Protein AF-A0A9J5ZJC5-F1 (afdb_monomer_lite)

Foldseek 3Di:
DDPPQDLVQAAEPEDLADDLVVCQVSFDQLDPDDPSRFWGKHKYFFDDPDPPDTAQRHHPRKGWAWDDDWAFADDPPDDGQWTKTKTAIADPVCPVQGRFKIKIKIAGDVVLCVLDDPRCRRMIMIIMGGQDDDPPDSPPVPPPVPVPVVVVVSVSVVSVCVSNVCVVVD

Sequence (170 aa):
MNGRVDSERIATFRNHKQEPWDIYTHGVPCCNDDDCSQYRFFITKLKKKSKSRYSRDVGNKGSWKQQDKSKPVRKNGGPVIGYKKSMCYMNKGYKQENGHWLMKEYDLSTYILDKFDKDCRDYVLCAIKKRTRIKGTMKLMNVVPDQTSASVESTSYEEALELLNIKSVL

Structure (mmCIF, N/CA/C/O backbone):
data_AF-A0A9J5ZJC5-F1
#
_entry.id   AF-A0A9J5ZJC5-F1
#
loop_
_atom_site.group_PDB
_atom_site.id
_atom_site.type_symbol
_atom_site.label_atom_id
_atom_site.label_alt_id
_atom_site.label_comp_id
_atom_site.label_asym_id
_atom_site.label_entity_id
_atom_site.label_seq_id
_atom_site.pdbx_PDB_ins_code
_atom_site.Cartn_x
_atom_site.Cartn_y
_atom_site.Cartn_z
_atom_site.occupancy
_atom_site.B_iso_or_equiv
_atom_site.auth_seq_id
_atom_site.auth_comp_id
_atom_site.auth_asym_id
_atom_site.auth_atom_id
_atom_site.pdbx_PDB_model_num
ATOM 1 N N . MET A 1 1 ? -32.681 0.793 -11.649 1.00 30.75 1 MET A N 1
ATOM 2 C CA . MET A 1 1 ? -32.013 -0.520 -11.776 1.00 30.75 1 MET A CA 1
ATOM 3 C C . MET A 1 1 ? -30.756 -0.462 -10.927 1.00 30.75 1 MET A C 1
ATOM 5 O O . MET A 1 1 ? -29.801 0.195 -11.313 1.00 30.75 1 MET A O 1
ATOM 9 N N . ASN A 1 2 ? -30.816 -1.019 -9.717 1.00 27.03 2 ASN A N 1
ATOM 10 C CA . ASN A 1 2 ? -29.739 -0.917 -8.733 1.00 27.03 2 ASN A CA 1
ATOM 11 C C . ASN A 1 2 ? -28.642 -1.926 -9.076 1.00 27.03 2 ASN A C 1
ATOM 13 O O . ASN A 1 2 ? -28.812 -3.125 -8.861 1.00 27.03 2 ASN A O 1
ATOM 17 N N . GLY A 1 3 ? -27.535 -1.434 -9.630 1.00 28.78 3 GLY A N 1
ATOM 18 C CA . GLY A 1 3 ? -26.321 -2.216 -9.823 1.00 28.78 3 GLY A CA 1
ATOM 19 C C . GLY A 1 3 ? -25.685 -2.506 -8.471 1.00 28.78 3 GLY A C 1
ATOM 20 O O . GLY A 1 3 ? -25.023 -1.651 -7.891 1.00 28.78 3 GLY A O 1
ATOM 21 N N . ARG A 1 4 ? -25.916 -3.713 -7.957 1.00 31.23 4 ARG A N 1
ATOM 22 C CA . ARG A 1 4 ? -25.148 -4.293 -6.856 1.00 31.23 4 ARG A CA 1
ATOM 23 C C . ARG A 1 4 ? -23.717 -4.462 -7.378 1.00 31.23 4 ARG A C 1
ATOM 25 O O . ARG A 1 4 ? -23.504 -5.212 -8.324 1.00 31.23 4 ARG A O 1
ATOM 32 N N . VAL A 1 5 ? -22.762 -3.697 -6.855 1.00 37.41 5 VAL A N 1
ATOM 33 C CA . VAL A 1 5 ? -21.347 -3.889 -7.193 1.00 37.41 5 VAL A CA 1
ATOM 34 C C . VAL A 1 5 ? -20.819 -4.965 -6.254 1.00 37.41 5 VAL A C 1
ATOM 36 O O . VAL A 1 5 ? -20.741 -4.755 -5.047 1.00 37.41 5 VAL A O 1
ATOM 39 N N . ASP A 1 6 ? -20.536 -6.141 -6.811 1.00 33.44 6 ASP A N 1
ATOM 40 C CA . ASP A 1 6 ? -20.062 -7.298 -6.056 1.00 33.44 6 ASP A CA 1
ATOM 41 C C . ASP A 1 6 ? -18.733 -6.996 -5.354 1.00 33.44 6 ASP A C 1
ATOM 43 O O . ASP A 1 6 ? -17.739 -6.615 -5.981 1.00 33.44 6 ASP A O 1
ATOM 47 N N . SER A 1 7 ? -18.697 -7.255 -4.047 1.00 37.69 7 SER A N 1
ATOM 48 C CA . SER A 1 7 ? -17.506 -7.221 -3.188 1.00 37.69 7 SER A CA 1
ATOM 49 C C . SER A 1 7 ? -16.384 -8.172 -3.637 1.00 37.69 7 SER A C 1
ATOM 51 O O . SER A 1 7 ? -15.293 -8.152 -3.073 1.00 37.69 7 SER A O 1
ATOM 53 N N . GLU A 1 8 ? -16.623 -8.997 -4.660 1.00 33.47 8 GLU A N 1
ATOM 54 C CA . GLU A 1 8 ? -15.637 -9.881 -5.292 1.00 33.47 8 GLU A CA 1
ATOM 55 C C . GLU A 1 8 ? -14.651 -9.153 -6.216 1.00 33.47 8 GLU A C 1
ATOM 57 O O . GLU A 1 8 ? -13.665 -9.744 -6.654 1.00 33.47 8 GLU A O 1
ATOM 62 N N . ARG A 1 9 ? -14.875 -7.870 -6.527 1.00 41.78 9 ARG A N 1
ATOM 63 C CA . ARG A 1 9 ? -14.079 -7.185 -7.555 1.00 41.78 9 ARG A CA 1
ATOM 64 C C . ARG A 1 9 ? -12.685 -6.771 -7.115 1.00 41.78 9 ARG A C 1
ATOM 66 O O . ARG A 1 9 ? -11.871 -6.497 -7.986 1.00 41.78 9 ARG A O 1
ATOM 73 N N . ILE A 1 10 ? -12.370 -6.729 -5.821 1.00 49.56 10 ILE A N 1
ATOM 74 C CA . ILE A 1 10 ? -11.070 -6.216 -5.377 1.00 49.56 10 ILE A CA 1
ATOM 75 C C . ILE A 1 10 ? -10.034 -7.326 -5.340 1.00 49.56 10 ILE A C 1
ATOM 77 O O . ILE A 1 10 ? -10.088 -8.243 -4.518 1.00 49.56 10 ILE A O 1
ATOM 81 N N . ALA A 1 11 ? -9.043 -7.199 -6.223 1.00 56.59 11 ALA A N 1
ATOM 82 C CA . ALA A 1 11 ? -7.915 -8.106 -6.268 1.00 56.59 11 ALA A CA 1
ATOM 83 C C . ALA A 1 11 ? -7.247 -8.185 -4.895 1.00 56.59 11 ALA A C 1
ATOM 85 O O . ALA A 1 11 ? -6.719 -7.208 -4.354 1.00 56.59 11 ALA A O 1
ATOM 86 N N . THR A 1 12 ? -7.287 -9.383 -4.318 1.00 55.59 12 THR A N 1
ATOM 87 C CA . THR A 1 12 ? -6.597 -9.655 -3.066 1.00 55.59 12 THR A CA 1
ATOM 88 C C . THR A 1 12 ? -5.138 -9.952 -3.382 1.00 55.59 12 THR A C 1
ATOM 90 O O . THR A 1 12 ? -4.815 -10.993 -3.958 1.00 55.59 12 THR A O 1
ATOM 93 N N . PHE A 1 13 ? -4.234 -9.069 -2.967 1.00 58.22 13 PHE A N 1
ATOM 94 C CA . PHE A 1 13 ? -2.801 -9.332 -3.016 1.00 58.22 13 PHE A CA 1
ATOM 95 C C . PHE A 1 13 ? -2.450 -10.311 -1.890 1.00 58.22 13 PHE A C 1
ATOM 97 O O . PHE A 1 13 ? -2.173 -9.929 -0.755 1.00 58.22 13 PHE A O 1
ATOM 104 N N . ARG A 1 14 ? -2.534 -11.614 -2.183 1.00 54.12 14 ARG A N 1
ATOM 105 C CA . ARG A 1 14 ? -2.247 -12.678 -1.203 1.00 54.12 14 ARG A CA 1
ATOM 106 C C . ARG A 1 14 ? -0.752 -12.940 -1.021 1.00 54.12 14 ARG A C 1
ATOM 108 O O . ARG A 1 14 ? -0.372 -13.645 -0.090 1.00 54.12 14 ARG A O 1
ATOM 115 N N . ASN A 1 15 ? 0.102 -12.418 -1.903 1.00 55.81 15 ASN A N 1
ATOM 116 C CA . ASN A 1 15 ? 1.476 -12.884 -2.008 1.00 55.81 15 ASN A CA 1
ATOM 117 C C . ASN A 1 15 ? 2.489 -11.741 -2.130 1.00 55.81 15 ASN A C 1
ATOM 119 O O . ASN A 1 15 ? 2.793 -11.275 -3.223 1.00 55.81 15 ASN A O 1
ATOM 123 N N . HIS A 1 16 ? 3.135 -11.397 -1.012 1.00 69.62 16 HIS A N 1
ATOM 124 C CA . HIS A 1 16 ? 4.280 -10.476 -0.963 1.00 69.62 16 HIS A CA 1
ATOM 125 C C . HIS A 1 16 ? 5.511 -10.947 -1.771 1.00 69.62 16 HIS A C 1
ATOM 127 O O . HIS A 1 16 ? 6.580 -10.375 -1.638 1.00 69.62 16 HIS A O 1
ATOM 133 N N . LYS A 1 17 ? 5.423 -12.004 -2.583 1.00 78.00 17 LYS A N 1
ATOM 134 C CA . LYS A 1 17 ? 6.514 -12.481 -3.448 1.00 78.00 17 LYS A CA 1
ATOM 135 C C . LYS A 1 17 ? 6.451 -11.937 -4.876 1.00 78.00 17 LYS A C 1
ATOM 137 O O . LYS A 1 17 ? 7.342 -12.252 -5.653 1.00 78.00 17 LYS A O 1
ATOM 142 N N . GLN A 1 18 ? 5.418 -11.177 -5.230 1.00 84.50 18 GLN A N 1
ATOM 143 C CA . GLN A 1 18 ? 5.261 -10.612 -6.573 1.00 84.50 18 GLN A CA 1
ATOM 144 C C . GLN A 1 18 ? 5.743 -9.162 -6.620 1.00 84.50 18 GLN A C 1
ATOM 146 O O . GLN A 1 18 ? 5.662 -8.440 -5.619 1.00 84.50 18 GLN A O 1
ATOM 151 N N . GLU A 1 19 ? 6.254 -8.751 -7.776 1.00 88.06 19 GLU A N 1
ATOM 152 C CA . GLU A 1 19 ? 6.720 -7.388 -7.997 1.00 88.06 19 GLU A CA 1
ATOM 153 C C . GLU A 1 19 ? 5.544 -6.451 -8.327 1.00 88.06 19 GLU A C 1
ATOM 155 O O . GLU A 1 19 ? 4.482 -6.912 -8.758 1.00 88.06 19 GLU A O 1
ATOM 160 N N . PRO A 1 20 ? 5.690 -5.122 -8.155 1.00 88.00 20 PRO A N 1
ATOM 161 C CA . PRO A 1 20 ? 4.596 -4.183 -8.404 1.00 88.00 20 PRO A CA 1
ATOM 162 C C . PRO A 1 20 ? 4.032 -4.253 -9.829 1.00 88.00 20 PRO A C 1
ATOM 164 O O . PRO A 1 20 ? 2.826 -4.111 -10.007 1.00 88.00 20 PRO A O 1
ATOM 167 N N . TRP A 1 21 ? 4.880 -4.494 -10.834 1.00 88.94 21 TRP A N 1
ATOM 168 C CA . TRP A 1 21 ? 4.451 -4.625 -12.231 1.00 88.94 21 TRP A CA 1
ATOM 169 C C . TRP A 1 21 ? 3.693 -5.920 -12.509 1.00 88.94 21 TRP A C 1
ATOM 171 O O . TRP A 1 21 ? 2.790 -5.902 -13.340 1.00 88.94 21 TRP A O 1
ATOM 181 N N . ASP A 1 22 ? 4.015 -7.005 -11.799 1.00 88.38 22 ASP A N 1
ATOM 182 C CA . ASP A 1 22 ? 3.336 -8.293 -11.961 1.00 88.38 22 ASP A CA 1
ATOM 183 C C . ASP A 1 22 ? 1.888 -8.211 -11.475 1.00 88.38 22 ASP A C 1
ATOM 185 O O . ASP A 1 22 ? 1.007 -8.867 -12.018 1.00 88.38 22 ASP A O 1
ATOM 189 N N . ILE A 1 23 ? 1.635 -7.410 -10.436 1.00 85.00 23 ILE A N 1
ATOM 190 C CA . ILE A 1 23 ? 0.306 -7.316 -9.819 1.00 85.00 23 ILE A CA 1
ATOM 191 C C . ILE A 1 23 ? -0.540 -6.180 -10.368 1.00 85.00 23 ILE A C 1
ATOM 193 O O . ILE A 1 23 ? -1.761 -6.231 -10.262 1.00 85.00 23 ILE A O 1
ATOM 197 N N . TYR A 1 24 ? 0.088 -5.153 -10.940 1.00 87.31 24 TYR A N 1
ATOM 198 C CA . TYR A 1 24 ? -0.594 -3.929 -11.346 1.00 87.31 24 TYR A CA 1
ATOM 199 C C . TYR A 1 24 ? -1.770 -4.189 -12.298 1.00 87.31 24 TYR A C 1
ATOM 201 O O . TYR A 1 24 ? -2.838 -3.607 -12.123 1.00 87.31 24 TYR A O 1
ATOM 209 N N . THR A 1 25 ? -1.604 -5.108 -13.251 1.00 84.25 25 THR A N 1
ATOM 210 C CA . THR A 1 25 ? -2.636 -5.497 -14.231 1.00 84.25 25 THR A CA 1
ATOM 211 C C . THR A 1 25 ? -3.860 -6.159 -13.604 1.00 84.25 25 THR A C 1
ATOM 213 O O . THR A 1 25 ? -4.928 -6.147 -14.207 1.00 84.25 25 THR A O 1
ATOM 216 N N . HIS A 1 26 ? -3.724 -6.712 -12.399 1.00 83.25 26 HIS A N 1
ATOM 217 C CA . HIS A 1 26 ? -4.806 -7.391 -11.695 1.00 83.25 26 HIS A CA 1
ATOM 218 C C . HIS A 1 26 ? -5.637 -6.451 -10.819 1.00 83.25 26 HIS A C 1
ATOM 220 O O . HIS A 1 26 ? -6.698 -6.852 -10.358 1.00 83.25 26 HIS A O 1
ATOM 226 N N . GLY A 1 27 ? -5.171 -5.231 -10.546 1.00 78.12 27 GLY A N 1
ATOM 227 C CA . GLY A 1 27 ? -5.876 -4.329 -9.639 1.00 78.12 27 GLY A CA 1
ATOM 228 C C . GLY A 1 27 ? -7.049 -3.605 -10.285 1.00 78.12 27 GLY A C 1
ATOM 229 O O . GLY A 1 27 ? -7.120 -3.409 -11.501 1.00 78.12 27 GLY A O 1
ATOM 230 N N . VAL A 1 28 ? -7.961 -3.150 -9.434 1.00 80.31 28 VAL A N 1
ATOM 231 C CA . VAL A 1 28 ? -9.188 -2.472 -9.868 1.00 80.31 28 VAL A CA 1
ATOM 232 C C . VAL A 1 28 ? -8.901 -0.988 -10.090 1.00 80.31 28 VAL A C 1
ATOM 234 O O . VAL A 1 28 ? -8.255 -0.383 -9.232 1.00 80.31 28 VAL A O 1
ATOM 237 N N . PRO A 1 29 ? -9.330 -0.377 -11.205 1.00 76.00 29 PRO A N 1
ATOM 238 C CA . PRO A 1 29 ? -9.302 1.079 -11.341 1.00 76.00 29 PRO A CA 1
ATOM 239 C C . PRO A 1 29 ? -10.324 1.747 -10.400 1.00 76.00 29 PRO A C 1
ATOM 241 O O . PRO A 1 29 ? -11.373 1.174 -10.126 1.00 76.00 29 PRO A O 1
ATOM 244 N N . CYS A 1 30 ? -10.028 2.960 -9.919 1.00 64.38 30 CYS A N 1
ATOM 245 C CA . CYS A 1 30 ? -10.941 3.755 -9.072 1.00 64.38 30 CYS A CA 1
ATOM 246 C C . CYS A 1 30 ? -12.141 4.300 -9.846 1.00 64.38 30 CYS A C 1
ATOM 248 O O . CYS A 1 30 ? -13.251 4.328 -9.334 1.00 64.38 30 CYS A O 1
ATOM 250 N N . CYS A 1 31 ? -11.918 4.732 -11.083 1.00 59.28 31 CYS A N 1
ATOM 251 C CA . CYS A 1 31 ? -12.966 5.231 -11.955 1.00 59.28 31 CYS A CA 1
ATOM 252 C C . CYS A 1 31 ? -12.561 5.032 -13.420 1.00 59.28 31 CYS A C 1
ATOM 254 O O . CYS A 1 31 ? -11.452 4.577 -13.722 1.00 59.28 31 CYS A O 1
ATOM 256 N N . ASN A 1 32 ? -13.485 5.353 -14.322 1.00 56.19 32 ASN A N 1
ATOM 257 C CA . ASN A 1 32 ? -13.295 5.210 -15.764 1.00 56.19 32 ASN A CA 1
ATOM 258 C C . ASN A 1 32 ? -12.576 6.412 -16.407 1.00 56.19 32 ASN A C 1
ATOM 260 O O . ASN A 1 32 ? -12.352 6.381 -17.612 1.00 56.19 32 ASN A O 1
ATOM 264 N N . ASP A 1 33 ? -12.203 7.436 -15.629 1.00 52.38 33 ASP A N 1
ATOM 265 C CA . ASP A 1 33 ? -11.551 8.645 -16.142 1.00 52.38 33 ASP A CA 1
ATOM 266 C C . ASP A 1 33 ? -10.021 8.506 -16.190 1.00 52.38 33 ASP A C 1
ATOM 268 O O . ASP A 1 33 ? -9.387 7.907 -15.311 1.00 52.38 33 ASP A O 1
ATOM 272 N N . ASP A 1 34 ? -9.411 9.120 -17.205 1.00 54.44 34 ASP A N 1
ATOM 273 C CA . ASP A 1 34 ? -8.014 8.911 -17.605 1.00 54.44 34 ASP A CA 1
ATOM 274 C C . ASP A 1 34 ? -6.965 9.220 -16.517 1.00 54.44 34 ASP A C 1
ATOM 276 O O . ASP A 1 34 ? -5.907 8.586 -16.496 1.00 54.44 34 ASP A O 1
ATOM 280 N N . ASP A 1 35 ? -7.238 10.115 -15.563 1.00 51.12 35 ASP A N 1
ATOM 281 C CA . ASP A 1 35 ? -6.268 10.484 -14.515 1.00 51.12 35 ASP A CA 1
ATOM 282 C C . ASP A 1 35 ? -6.329 9.590 -13.261 1.00 51.12 35 ASP A C 1
ATOM 284 O O . ASP A 1 35 ? -5.293 9.278 -12.659 1.00 51.12 35 ASP A O 1
ATOM 288 N N . CYS A 1 36 ? -7.514 9.096 -12.888 1.00 52.66 36 CYS A N 1
ATOM 289 C CA . CYS A 1 36 ? -7.665 8.080 -11.835 1.00 52.66 36 CYS A CA 1
ATOM 290 C C . CYS A 1 36 ? -7.460 6.647 -12.370 1.00 52.66 36 CYS A C 1
ATOM 292 O O . CYS A 1 36 ? -7.256 5.720 -11.579 1.00 52.66 36 CYS A O 1
ATOM 294 N N . SER A 1 37 ? -7.385 6.475 -13.698 1.00 59.16 37 SER A N 1
ATOM 295 C CA . SER A 1 37 ? -7.066 5.214 -14.393 1.00 59.16 37 SER A CA 1
ATOM 296 C C . SER A 1 37 ? -5.681 4.626 -14.054 1.00 59.16 37 SER A C 1
ATOM 298 O O . SER A 1 37 ? -5.411 3.440 -14.300 1.00 59.16 37 SER A O 1
ATOM 300 N N . GLN A 1 38 ? -4.786 5.453 -13.500 1.00 78.75 38 GLN A N 1
ATOM 301 C CA . GLN A 1 38 ? -3.390 5.097 -13.228 1.00 78.75 38 GLN A CA 1
ATOM 302 C C . GLN A 1 38 ? -3.181 4.421 -11.872 1.00 78.75 38 GLN A C 1
ATOM 304 O O . GLN A 1 38 ? -2.134 3.810 -11.650 1.00 78.75 38 GLN A O 1
ATOM 309 N N . TYR A 1 39 ? -4.126 4.556 -10.939 1.00 82.88 39 TYR A N 1
ATOM 310 C CA . TYR A 1 39 ? -4.070 3.825 -9.679 1.00 82.88 39 TYR A CA 1
ATOM 311 C C . TYR A 1 39 ? -4.858 2.527 -9.792 1.00 82.88 39 TYR A C 1
ATOM 313 O O . TYR A 1 39 ? -5.996 2.497 -10.255 1.00 82.88 39 TYR A O 1
ATOM 321 N N . ARG A 1 40 ? -4.235 1.449 -9.325 1.00 84.94 40 ARG A N 1
ATOM 322 C CA . ARG A 1 40 ? -4.833 0.122 -9.225 1.00 84.94 40 ARG A CA 1
ATOM 323 C C . ARG A 1 40 ? -4.952 -0.242 -7.753 1.00 84.94 40 ARG A C 1
ATOM 325 O O . ARG A 1 40 ? -3.973 -0.122 -7.010 1.00 84.94 40 ARG A O 1
ATOM 332 N N . PHE A 1 41 ? -6.155 -0.618 -7.340 1.00 84.00 41 PHE A N 1
ATOM 333 C CA . PHE A 1 41 ? -6.516 -0.852 -5.947 1.00 84.00 41 PHE A CA 1
ATOM 334 C C . PHE A 1 41 ? -6.470 -2.338 -5.609 1.00 84.00 41 PHE A C 1
ATOM 336 O O . PHE A 1 41 ? -6.893 -3.186 -6.399 1.00 84.00 41 PHE A O 1
ATOM 343 N N . PHE A 1 42 ? -5.955 -2.626 -4.416 1.00 83.25 42 PHE A N 1
ATOM 344 C CA . PHE A 1 42 ? -5.739 -3.969 -3.894 1.00 83.25 42 PHE A CA 1
ATOM 345 C C . PHE A 1 42 ? -6.046 -4.011 -2.405 1.00 83.25 42 PHE A C 1
ATOM 347 O O . PHE A 1 42 ? -5.617 -3.132 -1.658 1.00 83.25 42 PHE A O 1
ATOM 354 N N . ILE A 1 43 ? -6.684 -5.084 -1.954 1.00 83.19 43 ILE A N 1
ATOM 355 C CA . ILE A 1 43 ? -6.720 -5.423 -0.531 1.00 83.19 43 ILE A CA 1
ATOM 356 C C . ILE A 1 43 ? -5.566 -6.381 -0.257 1.00 83.19 43 ILE A C 1
ATOM 358 O O . ILE A 1 43 ? -5.409 -7.395 -0.939 1.00 83.19 43 ILE A O 1
ATOM 362 N N . THR A 1 44 ? -4.752 -6.081 0.750 1.00 81.38 44 THR A N 1
ATOM 363 C CA . THR A 1 44 ? -3.665 -6.965 1.177 1.00 81.38 44 THR A CA 1
ATOM 364 C C . THR A 1 44 ? -3.743 -7.216 2.666 1.00 81.38 44 THR A C 1
ATOM 366 O O . THR A 1 44 ? -3.961 -6.301 3.457 1.00 81.38 44 THR A O 1
ATOM 369 N N . LYS A 1 45 ? -3.477 -8.462 3.056 1.00 84.38 45 LYS A N 1
ATOM 370 C CA . LYS A 1 45 ? -3.124 -8.771 4.439 1.00 84.38 45 LYS A CA 1
ATOM 371 C C . LYS A 1 45 ? -1.669 -8.370 4.662 1.00 84.38 45 LYS A C 1
ATOM 373 O O . LYS A 1 45 ? -0.824 -8.605 3.802 1.00 84.38 45 LYS A O 1
ATOM 378 N N . LEU A 1 46 ? -1.366 -7.744 5.785 1.00 85.44 46 LEU A N 1
ATOM 379 C CA . LEU A 1 46 ? -0.028 -7.350 6.178 1.00 85.44 46 LEU A CA 1
ATOM 380 C C . LEU A 1 46 ? 0.706 -8.541 6.796 1.00 85.44 46 LEU A C 1
ATOM 382 O O . LEU A 1 46 ? 0.226 -9.188 7.728 1.00 85.44 46 LEU A O 1
ATOM 386 N N . LYS A 1 47 ? 1.928 -8.798 6.331 1.00 85.50 47 LYS A N 1
ATOM 387 C CA . LYS A 1 47 ? 2.802 -9.806 6.936 1.00 85.50 47 LYS A CA 1
ATOM 388 C C . LYS A 1 47 ? 3.499 -9.243 8.168 1.00 85.50 47 LYS A C 1
ATOM 390 O O . LYS A 1 47 ? 4.341 -8.350 8.062 1.00 85.50 47 LYS A O 1
ATOM 395 N N . LYS A 1 48 ? 3.201 -9.794 9.345 1.00 86.38 48 LYS A N 1
ATOM 396 C CA . LYS A 1 48 ? 3.890 -9.435 10.593 1.00 86.38 48 LYS A CA 1
ATOM 397 C C . LYS A 1 48 ? 5.374 -9.802 10.516 1.00 86.38 48 LYS A C 1
ATOM 399 O O . LYS A 1 48 ? 5.739 -10.920 10.161 1.00 86.38 48 LYS A O 1
ATOM 404 N N . LYS A 1 49 ? 6.228 -8.835 10.850 1.00 86.38 49 LYS A N 1
ATOM 405 C CA . LYS A 1 49 ? 7.676 -9.005 11.057 1.00 86.38 49 LYS A CA 1
ATOM 406 C C . LYS A 1 49 ? 8.008 -9.107 12.546 1.00 86.38 49 LYS A C 1
ATOM 408 O O . LYS A 1 49 ? 8.947 -9.796 12.921 1.00 86.38 49 LYS A O 1
ATOM 413 N N . SER A 1 50 ? 7.248 -8.410 13.388 1.00 88.19 50 SER A N 1
ATOM 414 C CA . SER A 1 50 ? 7.277 -8.513 14.850 1.00 88.19 50 SER A CA 1
ATOM 415 C C . SER A 1 50 ? 5.912 -8.110 15.422 1.00 88.19 50 SER A C 1
ATOM 417 O O . SER A 1 50 ? 5.018 -7.739 14.663 1.00 88.19 50 SER A O 1
ATOM 419 N N . LYS A 1 51 ? 5.751 -8.133 16.755 1.00 80.69 51 LYS A N 1
ATOM 420 C CA . LYS A 1 51 ? 4.488 -7.787 17.443 1.00 80.69 51 LYS A CA 1
ATOM 421 C C . LYS A 1 51 ? 3.877 -6.448 16.995 1.00 80.69 51 LYS A C 1
ATOM 423 O O . LYS A 1 51 ? 2.662 -6.336 16.929 1.00 80.69 51 LYS A O 1
ATOM 428 N N . SER A 1 52 ? 4.712 -5.457 16.677 1.00 80.62 52 SER A N 1
ATOM 429 C CA . SER A 1 52 ? 4.302 -4.093 16.307 1.00 80.62 52 SER A CA 1
ATOM 430 C C . SER A 1 52 ? 4.731 -3.651 14.902 1.00 80.62 52 SER A C 1
ATOM 432 O O . SER A 1 52 ? 4.513 -2.498 14.538 1.00 80.62 52 SER A O 1
ATOM 434 N N . ARG A 1 53 ? 5.384 -4.517 14.111 1.00 84.44 53 ARG A N 1
ATOM 435 C CA . ARG A 1 53 ? 5.920 -4.135 12.793 1.00 84.44 53 ARG A CA 1
ATOM 436 C C . ARG A 1 53 ? 5.501 -5.107 11.709 1.00 84.44 53 ARG A C 1
ATOM 438 O O . ARG A 1 53 ? 5.587 -6.321 11.888 1.00 84.44 53 ARG A O 1
ATOM 445 N N . TYR A 1 54 ? 5.179 -4.556 10.546 1.00 88.31 54 TYR A N 1
ATOM 446 C CA . TYR A 1 54 ? 4.885 -5.305 9.331 1.00 88.31 54 TYR A CA 1
ATOM 447 C C . TYR A 1 54 ? 6.084 -5.290 8.378 1.00 88.31 54 TYR A C 1
ATOM 449 O O . TYR A 1 54 ? 6.818 -4.301 8.296 1.00 88.31 54 TYR A O 1
ATOM 457 N N . SER A 1 55 ? 6.316 -6.407 7.690 1.00 88.06 55 SER A N 1
ATOM 458 C CA . SER A 1 55 ? 7.302 -6.479 6.614 1.00 88.06 55 SER A CA 1
ATOM 459 C C . SER A 1 55 ? 6.809 -5.663 5.423 1.00 88.06 55 SER A C 1
ATOM 461 O O . SER A 1 55 ? 5.619 -5.637 5.111 1.00 88.06 55 SER A O 1
ATOM 463 N N . ARG A 1 56 ? 7.754 -4.988 4.772 1.00 89.62 56 ARG A N 1
ATOM 464 C CA . ARG A 1 56 ? 7.546 -4.234 3.533 1.00 89.62 56 ARG A CA 1
ATOM 465 C C . ARG A 1 56 ? 8.329 -4.837 2.373 1.00 89.62 56 ARG A C 1
ATOM 467 O O . ARG A 1 56 ? 8.461 -4.195 1.337 1.00 89.62 56 ARG A O 1
ATOM 474 N N . ASP A 1 57 ? 8.866 -6.035 2.575 1.00 90.06 57 ASP A N 1
ATOM 475 C CA . ASP A 1 57 ? 9.645 -6.753 1.578 1.00 90.06 57 ASP A CA 1
ATOM 476 C C . ASP A 1 57 ? 8.682 -7.333 0.544 1.00 90.06 57 ASP A C 1
ATOM 478 O O . ASP A 1 57 ? 7.638 -7.886 0.904 1.00 90.06 57 ASP A O 1
ATOM 482 N N . VAL A 1 58 ? 9.022 -7.170 -0.730 1.00 88.75 58 VAL A N 1
ATOM 483 C CA . VAL A 1 58 ? 8.215 -7.639 -1.855 1.00 88.75 58 VAL A CA 1
ATOM 484 C C . VAL A 1 58 ? 9.090 -8.218 -2.957 1.00 88.75 58 VAL A C 1
ATOM 486 O O . VAL A 1 58 ? 10.237 -7.799 -3.122 1.00 88.75 58 VAL A O 1
ATOM 489 N N . GLY A 1 59 ? 8.555 -9.162 -3.726 1.00 85.94 59 GLY A N 1
ATOM 490 C CA . GLY A 1 59 ? 9.244 -9.639 -4.920 1.00 85.94 59 GLY A CA 1
ATOM 491 C C . GLY A 1 59 ? 10.588 -10.315 -4.639 1.00 85.94 59 GLY A C 1
ATOM 492 O O . GLY A 1 59 ? 10.830 -10.888 -3.569 1.00 85.94 59 GLY A O 1
ATOM 493 N N . ASN A 1 60 ? 11.501 -10.211 -5.602 1.00 87.19 60 ASN A N 1
ATOM 494 C CA . ASN A 1 60 ? 12.869 -10.695 -5.478 1.00 87.19 60 ASN A CA 1
ATOM 495 C C . ASN A 1 60 ? 13.771 -9.587 -4.913 1.00 87.19 60 ASN A C 1
ATOM 497 O O . ASN A 1 60 ? 14.404 -8.832 -5.655 1.00 87.19 60 ASN A O 1
ATOM 501 N N . LYS A 1 61 ? 13.837 -9.504 -3.576 1.00 88.69 61 LYS A N 1
ATOM 502 C CA . LYS A 1 61 ? 14.641 -8.521 -2.811 1.00 88.69 61 LYS A CA 1
ATOM 503 C C . LYS A 1 61 ? 14.199 -7.057 -2.990 1.00 88.69 61 LYS A C 1
ATOM 505 O O . LYS A 1 61 ? 14.982 -6.139 -2.727 1.00 88.69 61 LYS A O 1
ATOM 510 N N . GLY A 1 62 ? 12.960 -6.832 -3.416 1.00 90.88 62 GLY A N 1
ATOM 511 C CA . GLY A 1 62 ? 12.328 -5.519 -3.435 1.00 90.88 62 GLY A CA 1
ATOM 512 C C . GLY A 1 62 ? 11.786 -5.128 -2.061 1.00 90.88 62 GLY A C 1
ATOM 513 O O . GLY A 1 62 ? 11.617 -5.956 -1.163 1.00 90.88 62 GLY A O 1
ATOM 514 N N . SER A 1 63 ? 11.515 -3.839 -1.872 1.00 92.06 63 SER A N 1
ATOM 515 C CA . SER A 1 63 ? 10.849 -3.344 -0.665 1.00 92.06 63 SER A CA 1
ATOM 516 C C . SER A 1 63 ? 10.089 -2.048 -0.922 1.00 92.06 63 SER A C 1
ATOM 518 O O . SER A 1 63 ? 10.520 -1.209 -1.714 1.00 92.06 63 SER A O 1
ATOM 520 N N . TRP A 1 64 ? 8.983 -1.850 -0.209 1.00 92.69 64 TRP A N 1
ATOM 521 C CA . TRP A 1 64 ? 8.293 -0.565 -0.140 1.00 92.69 64 TRP A CA 1
ATOM 522 C C . TRP A 1 64 ? 8.916 0.310 0.950 1.00 92.69 64 TRP A C 1
ATOM 524 O O . TRP A 1 64 ? 8.943 -0.057 2.126 1.00 92.69 64 TRP A O 1
ATOM 534 N N . LYS A 1 65 ? 9.392 1.501 0.578 1.00 91.75 65 LYS A N 1
ATOM 535 C CA . LYS A 1 65 ? 9.931 2.502 1.507 1.00 91.75 65 LYS A CA 1
ATOM 536 C C . LYS A 1 65 ? 8.959 3.650 1.706 1.00 91.75 65 LYS A C 1
ATOM 538 O O . LYS A 1 65 ? 8.606 4.334 0.748 1.00 91.75 65 LYS A O 1
ATOM 543 N N . GLN A 1 66 ? 8.580 3.889 2.955 1.00 92.50 66 GLN A N 1
ATOM 544 C CA . GLN A 1 66 ? 7.734 5.015 3.339 1.00 92.50 66 GLN A CA 1
ATOM 545 C C . GLN A 1 66 ? 8.385 6.355 2.957 1.00 92.50 66 GLN A C 1
ATOM 547 O O . GLN A 1 66 ? 9.598 6.513 3.091 1.00 92.50 66 GLN A O 1
ATOM 552 N N . GLN A 1 67 ? 7.578 7.281 2.442 1.00 92.00 67 GLN A N 1
ATOM 553 C CA . GLN A 1 67 ? 8.006 8.590 1.937 1.00 92.00 67 GLN A CA 1
ATOM 554 C C . GLN A 1 67 ? 7.550 9.742 2.838 1.00 92.00 67 GLN A C 1
ATOM 556 O O . GLN A 1 67 ? 8.222 10.764 2.912 1.00 92.00 67 GLN A O 1
ATOM 561 N N . ASP A 1 68 ? 6.420 9.588 3.527 1.00 89.88 68 ASP A N 1
ATOM 562 C CA . ASP A 1 68 ? 5.819 10.614 4.377 1.00 89.88 68 ASP A CA 1
ATOM 563 C C . ASP A 1 68 ? 5.386 10.048 5.737 1.00 89.88 68 ASP A C 1
ATOM 565 O O . ASP A 1 68 ? 5.383 8.840 5.972 1.00 89.88 68 ASP A O 1
ATOM 569 N N . LYS A 1 69 ? 5.054 10.935 6.681 1.00 90.62 69 LYS A N 1
ATOM 570 C CA . LYS A 1 69 ? 4.390 10.536 7.929 1.00 90.62 69 LYS A CA 1
ATOM 571 C C . LYS A 1 69 ? 2.942 10.145 7.632 1.00 90.62 69 LYS A C 1
ATOM 573 O O . LYS A 1 69 ? 2.335 10.695 6.717 1.00 90.62 69 LYS A O 1
ATOM 578 N N . SER A 1 70 ? 2.390 9.248 8.448 1.00 90.12 70 SER A N 1
ATOM 579 C CA . SER A 1 70 ? 0.980 8.861 8.354 1.00 90.12 70 SER A CA 1
ATOM 580 C C . SER A 1 70 ? 0.070 10.078 8.548 1.00 90.12 70 SER A C 1
ATOM 582 O O . SER A 1 70 ? 0.286 10.864 9.475 1.00 90.12 70 SER A O 1
ATOM 584 N N . LYS A 1 71 ? -0.933 10.238 7.682 1.00 89.25 71 LYS A N 1
ATOM 585 C CA . LYS A 1 71 ? -1.892 11.354 7.704 1.00 89.25 71 LYS A CA 1
ATOM 586 C C . LYS A 1 71 ? -3.303 10.826 7.969 1.00 89.25 71 LYS A C 1
ATOM 588 O O . LYS A 1 71 ? -3.670 9.824 7.361 1.00 89.25 71 LYS A O 1
ATOM 593 N N . PRO A 1 72 ? -4.101 11.475 8.832 1.00 88.81 72 PRO A N 1
ATOM 594 C CA . PRO A 1 72 ? -5.466 11.039 9.098 1.00 88.81 72 PRO A CA 1
ATOM 595 C C . PRO A 1 72 ? -6.351 11.209 7.859 1.00 88.81 72 PRO A C 1
ATOM 597 O O . PRO A 1 72 ? -6.203 12.172 7.104 1.00 88.81 72 PRO A O 1
ATOM 600 N N . VAL A 1 73 ? -7.294 10.288 7.688 1.00 84.12 73 VAL A N 1
ATOM 601 C CA . VAL A 1 73 ? -8.350 10.343 6.677 1.00 84.12 73 VAL A CA 1
ATOM 602 C C . VAL A 1 73 ? -9.690 10.501 7.387 1.00 84.12 73 VAL A C 1
ATOM 604 O O . VAL A 1 73 ? -9.974 9.798 8.360 1.00 84.12 73 VAL A O 1
ATOM 607 N N . ARG A 1 74 ? -10.498 11.458 6.927 1.00 83.69 74 ARG A N 1
ATOM 608 C CA . ARG A 1 74 ? -11.803 11.807 7.499 1.00 83.69 74 ARG A CA 1
ATOM 609 C C . ARG A 1 74 ? -12.837 11.863 6.389 1.00 83.69 74 ARG A C 1
ATOM 611 O O . ARG A 1 74 ? -12.569 12.461 5.351 1.00 83.69 74 ARG A O 1
ATOM 618 N N . LYS A 1 75 ? -14.025 11.333 6.662 1.00 76.81 75 LYS A N 1
ATOM 619 C CA . LYS A 1 75 ? -15.186 11.479 5.785 1.00 76.81 75 LYS A CA 1
ATOM 620 C C . LYS A 1 75 ? -15.888 12.796 6.086 1.00 76.81 75 LYS A C 1
ATOM 622 O O . LYS A 1 75 ? -16.321 12.992 7.219 1.00 76.81 75 LYS A O 1
ATOM 627 N N . ASN A 1 76 ? -15.988 13.697 5.108 1.00 78.38 76 ASN A N 1
ATOM 628 C CA . ASN A 1 76 ? -16.724 14.971 5.206 1.00 78.38 76 ASN A CA 1
ATOM 629 C C . ASN A 1 76 ? -16.413 15.798 6.475 1.00 78.38 76 ASN A C 1
ATOM 631 O O . ASN A 1 76 ? -17.311 16.353 7.099 1.00 78.38 76 ASN A O 1
ATOM 635 N N . GLY A 1 77 ? -15.148 15.830 6.911 1.00 76.44 77 GLY A N 1
ATOM 636 C CA . GLY A 1 77 ? -14.740 16.533 8.139 1.00 76.44 77 GLY A CA 1
ATOM 637 C C . GLY A 1 77 ? -15.132 15.843 9.455 1.00 76.44 77 GLY A C 1
ATOM 638 O O . GLY A 1 77 ? -14.802 16.342 10.528 1.00 76.44 77 GLY A O 1
ATOM 639 N N . GLY A 1 78 ? -15.776 14.677 9.386 1.00 78.69 78 GLY A N 1
ATOM 640 C CA . GLY A 1 78 ? -16.155 13.852 10.527 1.00 78.69 78 GLY A CA 1
ATOM 641 C C . GLY A 1 78 ? -14.975 13.142 11.209 1.00 78.69 78 GLY A C 1
ATOM 642 O O . GLY A 1 78 ? -13.807 13.515 11.031 1.00 78.69 78 GLY A O 1
ATOM 643 N N . PRO A 1 79 ? -15.253 12.111 12.028 1.00 83.00 79 PRO A N 1
ATOM 644 C CA . PRO A 1 79 ? -14.229 11.343 12.732 1.00 83.00 79 PRO A CA 1
ATOM 645 C C . PRO A 1 79 ? -13.167 10.740 11.803 1.00 83.00 79 PRO A C 1
ATOM 647 O O . PRO A 1 79 ? -13.386 10.541 10.607 1.00 83.00 79 PRO A O 1
ATOM 650 N N . VAL A 1 80 ? -11.994 10.437 12.367 1.00 85.69 80 VAL A N 1
ATOM 651 C CA . VAL A 1 80 ? -10.919 9.762 11.628 1.00 85.69 80 VAL A CA 1
ATOM 652 C C . VAL A 1 80 ? -11.329 8.317 11.352 1.00 85.69 80 VAL A C 1
ATOM 654 O O . VAL A 1 80 ? -11.458 7.507 12.273 1.00 85.69 80 VAL A O 1
ATOM 657 N N . ILE A 1 81 ? -11.500 7.992 10.074 1.00 84.31 81 ILE A N 1
ATOM 658 C CA . ILE A 1 81 ? -11.876 6.647 9.616 1.00 84.31 81 ILE A CA 1
ATOM 659 C C . ILE A 1 81 ? -10.653 5.760 9.352 1.00 84.31 81 ILE A C 1
ATOM 661 O O . ILE A 1 81 ? -10.767 4.539 9.294 1.00 84.31 81 ILE A O 1
ATOM 665 N N . GLY A 1 82 ? -9.469 6.362 9.234 1.00 89.19 82 GLY A N 1
ATOM 666 C CA . GLY A 1 82 ? -8.227 5.657 8.947 1.00 89.19 82 GLY A CA 1
ATOM 667 C C . GLY A 1 82 ? -7.040 6.593 8.794 1.00 89.19 82 GLY A C 1
ATOM 668 O O . GLY A 1 82 ? -7.162 7.803 9.014 1.00 89.19 82 G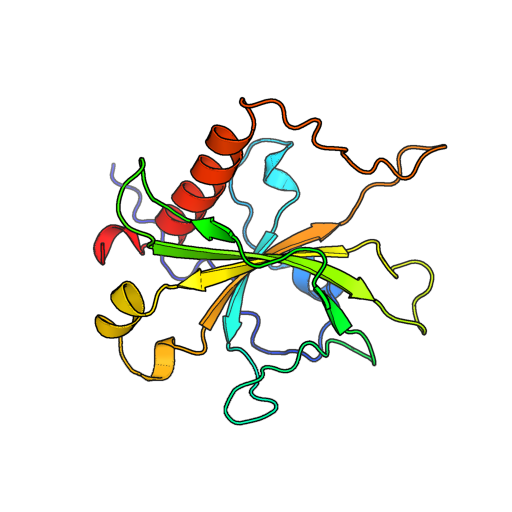LY A O 1
ATOM 669 N N . TYR A 1 83 ? -5.898 6.049 8.391 1.00 89.94 83 TYR A N 1
ATOM 670 C CA . TYR A 1 83 ? -4.732 6.837 8.023 1.00 89.94 83 TYR A CA 1
ATOM 671 C C . TYR A 1 83 ? -4.191 6.415 6.663 1.00 89.94 83 TYR A C 1
ATOM 673 O O . TYR A 1 83 ? -4.390 5.299 6.191 1.00 89.94 83 TYR A O 1
ATOM 681 N N . LYS A 1 84 ? -3.498 7.348 6.012 1.00 90.75 84 LYS A N 1
ATOM 682 C CA . LYS A 1 84 ? -2.826 7.132 4.734 1.00 90.75 84 LYS A CA 1
ATOM 683 C C . LYS A 1 84 ? -1.341 7.425 4.847 1.00 90.75 84 LYS A C 1
ATOM 685 O O . LYS A 1 84 ? -0.940 8.390 5.502 1.00 90.75 84 LYS A O 1
ATOM 690 N N . LYS A 1 85 ? -0.532 6.624 4.162 1.00 91.12 85 LYS A N 1
ATOM 691 C CA . LYS A 1 85 ? 0.907 6.853 3.992 1.00 91.12 85 LYS A CA 1
ATOM 692 C C . LYS A 1 85 ? 1.336 6.525 2.565 1.00 91.12 85 LYS A C 1
ATOM 694 O O . LYS A 1 85 ? 0.807 5.610 1.933 1.00 91.12 85 LYS A O 1
ATOM 699 N N . SER A 1 86 ? 2.313 7.264 2.071 1.00 91.19 86 SER A N 1
ATOM 700 C CA . SER A 1 86 ? 2.902 7.102 0.749 1.00 91.19 86 SER A CA 1
ATOM 701 C C . SER A 1 86 ? 4.165 6.256 0.844 1.00 91.19 86 SER A C 1
ATOM 703 O O . SER A 1 86 ? 5.010 6.453 1.721 1.00 91.19 86 SER A O 1
ATOM 705 N N . MET A 1 87 ? 4.331 5.325 -0.087 1.00 93.50 87 MET A N 1
ATOM 706 C CA . MET A 1 87 ? 5.495 4.456 -0.189 1.00 93.50 87 MET A CA 1
ATOM 707 C C . MET A 1 87 ? 6.023 4.416 -1.624 1.00 93.50 87 MET A C 1
ATOM 709 O O . MET A 1 87 ? 5.289 4.617 -2.590 1.00 93.50 87 MET A O 1
ATOM 713 N N . CYS A 1 88 ? 7.315 4.142 -1.757 1.00 93.94 88 CYS A N 1
ATOM 714 C CA . CYS A 1 88 ? 8.012 4.014 -3.029 1.00 93.94 88 CYS A CA 1
ATOM 715 C C . CYS A 1 88 ? 8.735 2.668 -3.085 1.00 93.94 88 CYS A C 1
ATOM 717 O O . CYS A 1 88 ? 9.389 2.276 -2.114 1.00 93.94 88 CYS A O 1
ATOM 719 N N . TYR A 1 89 ? 8.607 1.957 -4.198 1.00 92.94 89 TYR A N 1
ATOM 720 C CA . TYR A 1 89 ? 9.281 0.680 -4.395 1.00 92.94 89 TYR A CA 1
ATOM 721 C C . TYR A 1 89 ? 10.772 0.881 -4.654 1.00 92.94 89 TYR A C 1
ATOM 723 O O . TYR A 1 89 ? 11.167 1.687 -5.500 1.00 92.94 89 TYR A O 1
ATOM 731 N N . MET A 1 90 ? 11.595 0.094 -3.969 1.00 91.25 90 MET A N 1
ATOM 732 C CA . MET A 1 90 ? 13.043 0.102 -4.108 1.00 91.25 90 MET A CA 1
ATOM 733 C C . MET A 1 90 ? 13.566 -1.316 -4.312 1.00 91.25 90 MET A C 1
ATOM 735 O O . MET A 1 90 ? 13.306 -2.199 -3.492 1.00 91.25 90 MET A O 1
ATOM 739 N N . ASN A 1 91 ? 14.372 -1.511 -5.354 1.00 91.62 91 ASN A N 1
ATOM 740 C CA . ASN A 1 91 ? 15.083 -2.758 -5.608 1.00 91.62 91 ASN A CA 1
ATOM 741 C C . ASN A 1 91 ? 16.424 -2.482 -6.299 1.00 91.62 91 ASN A C 1
ATOM 743 O O . ASN A 1 91 ? 16.479 -1.898 -7.379 1.00 91.62 91 ASN A O 1
ATOM 747 N N . LYS A 1 92 ? 17.523 -2.921 -5.674 1.00 84.12 92 LYS A N 1
ATOM 748 C CA . LYS A 1 92 ? 18.881 -2.727 -6.209 1.00 84.12 92 LYS A CA 1
ATOM 749 C C . LYS A 1 92 ? 19.165 -3.591 -7.447 1.00 84.12 92 LYS A C 1
ATOM 751 O O . LYS A 1 92 ? 20.017 -3.211 -8.245 1.00 84.12 92 LYS A O 1
ATOM 756 N N . GLY A 1 93 ? 18.477 -4.728 -7.592 1.00 85.62 93 GLY A N 1
ATOM 757 C CA . GLY A 1 93 ? 18.613 -5.649 -8.724 1.00 85.62 93 GLY A CA 1
ATOM 758 C C . GLY A 1 93 ? 17.886 -5.184 -9.988 1.00 85.62 93 GLY A C 1
ATOM 759 O O . GLY A 1 93 ? 18.350 -5.465 -11.086 1.00 85.62 93 GLY A O 1
ATOM 760 N N . TYR A 1 94 ? 16.811 -4.401 -9.848 1.00 83.31 94 TYR A N 1
ATOM 761 C CA . TYR A 1 94 ? 16.026 -3.863 -10.968 1.00 83.31 94 TYR A CA 1
ATOM 762 C C . TYR A 1 94 ? 16.162 -2.341 -11.062 1.00 83.31 94 TYR A C 1
ATOM 764 O O . TYR A 1 94 ? 15.227 -1.592 -10.773 1.00 83.31 94 TYR A O 1
ATOM 772 N N . LYS A 1 95 ? 17.341 -1.859 -11.475 1.00 80.00 95 LYS A N 1
ATOM 773 C CA . LYS A 1 95 ? 17.653 -0.416 -11.539 1.00 80.00 95 LYS A CA 1
ATOM 774 C C . LYS A 1 95 ? 16.652 0.387 -12.383 1.00 80.00 95 LYS A C 1
ATOM 776 O O . LYS A 1 95 ? 16.372 1.532 -12.048 1.00 80.00 95 LYS A O 1
ATOM 781 N N . GLN A 1 96 ? 16.108 -0.207 -13.444 1.00 82.12 96 GLN A N 1
ATOM 782 C CA . GLN A 1 96 ? 15.146 0.427 -14.347 1.00 82.12 96 GLN A CA 1
ATOM 783 C C . GLN A 1 96 ? 13.738 0.603 -13.755 1.00 82.12 96 GLN A C 1
ATOM 785 O O . GLN A 1 96 ? 13.007 1.468 -14.223 1.00 82.12 96 GLN A O 1
ATOM 790 N N . GLU A 1 97 ? 13.368 -0.176 -12.733 1.00 83.19 97 GLU A N 1
ATOM 791 C CA . GLU A 1 97 ? 12.072 -0.076 -12.036 1.00 83.19 97 GLU A CA 1
ATOM 792 C C . GLU A 1 97 ? 12.204 0.542 -10.630 1.00 83.19 97 GLU A C 1
ATOM 794 O O . GLU A 1 97 ? 11.214 0.916 -9.993 1.00 83.19 97 GLU A O 1
ATOM 799 N N . ASN A 1 98 ? 13.436 0.685 -10.133 1.00 84.44 98 ASN A N 1
ATOM 800 C CA . ASN A 1 98 ? 13.731 1.264 -8.832 1.00 84.44 98 ASN A CA 1
ATOM 801 C C . ASN A 1 98 ? 13.231 2.716 -8.738 1.00 84.44 98 ASN A C 1
ATOM 803 O O . ASN A 1 98 ? 13.651 3.589 -9.496 1.00 84.44 98 ASN A O 1
ATOM 807 N N . GLY A 1 99 ? 12.348 2.983 -7.777 1.00 84.75 99 GLY A N 1
ATOM 808 C CA . GLY A 1 99 ? 11.761 4.303 -7.558 1.00 84.75 99 GLY A CA 1
ATOM 809 C C . GLY A 1 99 ? 10.612 4.670 -8.505 1.00 84.75 99 GLY A C 1
ATOM 810 O O . GLY A 1 99 ? 10.059 5.767 -8.399 1.00 84.75 99 GLY A O 1
ATOM 811 N N . HIS A 1 100 ? 10.242 3.790 -9.438 1.00 89.44 100 HIS A N 1
ATOM 812 C CA . HIS A 1 100 ? 9.188 4.070 -10.415 1.00 89.44 100 HIS A CA 1
ATOM 813 C C . HIS A 1 100 ? 7.794 3.704 -9.923 1.00 89.44 100 HIS A C 1
ATOM 815 O O . HIS A 1 100 ? 6.819 4.226 -10.449 1.00 89.44 100 HIS A O 1
ATOM 821 N N . TRP A 1 101 ? 7.676 2.843 -8.920 1.00 92.00 101 TRP A N 1
ATOM 822 C CA . TRP A 1 101 ? 6.380 2.421 -8.407 1.00 92.00 101 TRP A CA 1
ATOM 823 C C . TRP A 1 101 ? 6.053 3.145 -7.114 1.00 92.00 101 TRP A C 1
ATOM 825 O O . TRP A 1 101 ? 6.875 3.216 -6.198 1.00 92.00 101 TRP A O 1
ATOM 835 N N . LEU A 1 102 ? 4.841 3.687 -7.054 1.00 91.50 102 LEU A N 1
ATOM 836 C CA . LEU A 1 102 ? 4.305 4.382 -5.895 1.00 91.50 102 LEU A CA 1
ATOM 837 C C . LEU A 1 102 ? 3.115 3.614 -5.348 1.00 91.50 102 LEU A C 1
ATOM 839 O O . LEU A 1 102 ? 2.293 3.115 -6.111 1.00 91.50 102 LEU A O 1
ATOM 843 N N . MET A 1 103 ? 3.011 3.581 -4.028 1.00 91.44 103 MET A N 1
ATOM 844 C CA . MET A 1 103 ? 1.887 3.008 -3.308 1.00 91.44 103 MET A CA 1
ATOM 845 C C . MET A 1 103 ? 1.351 4.037 -2.321 1.00 91.44 103 MET A C 1
ATOM 847 O O . MET A 1 103 ? 2.126 4.707 -1.639 1.00 91.44 103 MET A O 1
ATOM 851 N N . LYS A 1 104 ? 0.030 4.142 -2.223 1.00 90.31 104 LYS A N 1
ATOM 852 C CA . LYS A 1 104 ? -0.641 4.693 -1.048 1.00 90.31 104 LYS A CA 1
ATOM 853 C C . LYS A 1 104 ? -1.211 3.523 -0.264 1.00 90.31 104 LYS A C 1
ATOM 855 O O . LYS A 1 104 ? -1.987 2.750 -0.818 1.00 90.31 104 LYS A O 1
ATOM 860 N N . GLU A 1 105 ? -0.775 3.370 0.977 1.00 91.12 105 GLU A N 1
ATOM 861 C CA . GLU A 1 105 ? -1.341 2.402 1.912 1.00 91.12 105 GLU A CA 1
ATOM 862 C C . GLU A 1 105 ? -2.318 3.130 2.824 1.00 91.12 105 GLU A C 1
ATOM 864 O O . GLU A 1 105 ? -1.986 4.185 3.377 1.00 91.12 105 GLU A O 1
ATOM 869 N N . TYR A 1 106 ? -3.485 2.526 2.992 1.00 88.62 106 TYR A N 1
ATOM 870 C CA . TYR A 1 106 ? -4.548 3.017 3.838 1.00 88.62 106 TYR A CA 1
ATOM 871 C C . TYR A 1 106 ? -4.915 1.965 4.880 1.00 88.62 106 TYR A C 1
ATOM 873 O O . TYR A 1 106 ? -5.288 0.838 4.541 1.00 88.62 106 TYR A O 1
ATOM 881 N N . ASP A 1 107 ? -4.791 2.342 6.147 1.00 88.31 107 ASP A N 1
ATOM 882 C CA . ASP A 1 107 ? -5.205 1.536 7.288 1.00 88.31 107 ASP A CA 1
ATOM 883 C C . ASP A 1 107 ? -6.496 2.096 7.896 1.00 88.31 107 ASP A C 1
ATOM 885 O O . ASP A 1 107 ? -6.762 3.298 7.872 1.00 88.31 107 ASP A O 1
ATOM 889 N N . LEU A 1 108 ? -7.332 1.202 8.421 1.00 85.69 108 LEU A N 1
ATOM 890 C CA . LEU A 1 108 ? -8.543 1.590 9.136 1.00 85.69 108 LEU A CA 1
ATOM 891 C C . LEU A 1 108 ? -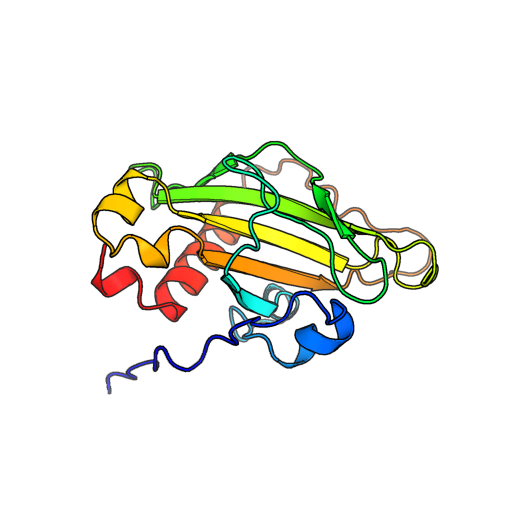8.195 2.008 10.565 1.00 85.69 108 LEU A C 1
ATOM 893 O O . LEU A 1 108 ? -7.276 1.466 11.185 1.00 85.69 108 LEU A O 1
ATOM 897 N N . SER A 1 109 ? -8.940 2.972 11.107 1.00 85.12 109 SER A N 1
ATOM 898 C CA . SER A 1 109 ? -8.759 3.373 12.500 1.00 85.12 109 SER A CA 1
ATOM 899 C C . SER A 1 109 ? -9.215 2.258 13.442 1.00 85.12 109 SER A C 1
ATOM 901 O O . SER A 1 109 ? -10.079 1.446 13.104 1.00 85.12 109 SER A O 1
ATOM 903 N N 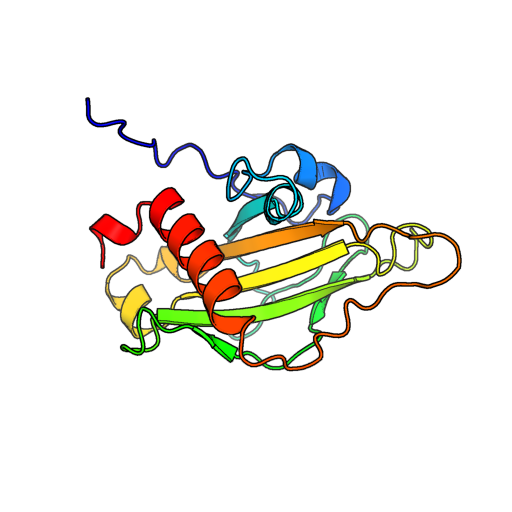. THR A 1 110 ? -8.653 2.219 14.653 1.00 83.62 110 THR A N 1
ATOM 904 C CA . THR A 1 110 ? -9.035 1.223 15.668 1.00 83.62 110 THR A CA 1
ATOM 905 C C . THR A 1 110 ? -10.529 1.273 15.972 1.00 83.62 110 THR A C 1
ATOM 907 O O . THR A 1 110 ? -11.153 0.229 16.072 1.00 83.62 110 THR A O 1
ATOM 910 N N . TYR A 1 111 ? -11.113 2.475 15.995 1.00 81.62 111 TYR A N 1
ATOM 911 C CA . TYR A 1 111 ? -12.550 2.684 16.180 1.00 81.62 111 TYR A CA 1
ATOM 912 C C . TYR A 1 111 ? -13.406 1.955 15.132 1.00 81.62 111 TYR A C 1
ATOM 914 O O . TYR A 1 111 ? -14.453 1.402 15.461 1.00 81.62 111 TYR A O 1
ATOM 922 N N . ILE A 1 112 ? -12.966 1.939 13.871 1.00 78.88 112 ILE A N 1
ATOM 923 C CA . ILE A 1 112 ? -13.649 1.195 12.811 1.00 78.88 112 ILE A CA 1
ATOM 924 C C . ILE A 1 112 ? -13.370 -0.301 12.952 1.00 78.88 112 ILE A C 1
ATOM 926 O O . ILE A 1 112 ? -14.304 -1.094 12.918 1.00 78.88 112 ILE A O 1
ATOM 930 N N . LEU A 1 113 ? -12.111 -0.686 13.174 1.00 81.00 113 LEU A N 1
ATOM 931 C CA . LEU A 1 113 ? -11.692 -2.085 13.320 1.00 81.00 113 LEU A CA 1
ATOM 932 C C . LEU A 1 113 ? -12.323 -2.808 14.516 1.00 81.00 113 LEU A C 1
ATOM 934 O O . LEU A 1 113 ? -12.467 -4.025 14.467 1.00 81.00 113 LEU A O 1
ATOM 938 N N . ASP A 1 114 ? -12.700 -2.096 15.577 1.00 82.25 114 ASP A N 1
ATOM 939 C CA . ASP A 1 114 ? -13.384 -2.676 16.737 1.00 82.25 114 ASP A CA 1
ATOM 940 C C . ASP A 1 114 ? -14.807 -3.159 16.406 1.00 82.25 114 ASP A C 1
ATOM 942 O O . ASP A 1 114 ? -15.360 -3.963 17.152 1.00 82.25 114 ASP A O 1
ATOM 946 N N . LYS A 1 115 ? -15.373 -2.736 15.266 1.00 81.06 115 LYS A N 1
ATOM 947 C CA . LYS A 1 115 ? -16.649 -3.242 14.732 1.00 81.06 115 LYS A CA 1
ATOM 948 C C . LYS A 1 115 ? -16.500 -4.521 13.895 1.00 81.06 115 LYS A C 1
ATOM 950 O O . LYS A 1 115 ? -17.509 -5.092 13.495 1.00 81.06 115 LYS A O 1
ATOM 955 N N . PHE A 1 116 ? -15.270 -4.951 13.604 1.00 77.25 116 PHE A N 1
ATOM 956 C CA . PHE A 1 116 ? -14.970 -6.130 12.789 1.00 77.25 116 PHE A CA 1
ATOM 957 C C . PHE A 1 116 ? -14.293 -7.230 13.613 1.00 77.25 116 PHE A C 1
ATOM 959 O O . PHE A 1 116 ? -13.721 -6.987 14.680 1.00 77.25 116 PHE A O 1
ATOM 966 N N . ASP A 1 117 ? -14.284 -8.444 13.061 1.00 78.00 117 ASP A N 1
ATOM 967 C CA . ASP A 1 117 ? -13.529 -9.559 13.622 1.00 78.00 117 ASP A CA 1
ATOM 968 C C . ASP A 1 117 ? -12.031 -9.244 13.726 1.00 78.00 117 ASP A C 1
ATOM 970 O O . ASP A 1 117 ? -11.443 -8.505 12.926 1.00 78.00 117 ASP A O 1
ATOM 974 N N . LYS A 1 118 ? -11.375 -9.855 14.720 1.00 75.56 118 LYS A N 1
ATOM 975 C CA . LYS A 1 118 ? -9.942 -9.649 15.002 1.00 75.56 118 LYS A CA 1
ATOM 976 C C . LYS A 1 118 ? -9.050 -9.944 13.792 1.00 75.56 118 LYS A C 1
ATOM 978 O O . LYS A 1 118 ? -7.992 -9.328 13.660 1.00 75.56 118 LYS A O 1
ATOM 983 N N . ASP A 1 119 ? -9.495 -10.823 12.903 1.00 75.31 119 ASP A N 1
ATOM 984 C CA . ASP A 1 119 ? -8.749 -11.252 11.722 1.00 75.31 119 ASP A CA 1
ATOM 985 C C . ASP A 1 119 ? -8.699 -10.189 10.613 1.00 75.31 119 ASP A C 1
ATOM 987 O O . ASP A 1 119 ? -7.799 -10.227 9.768 1.00 75.31 119 ASP A O 1
ATOM 991 N N . CYS A 1 120 ? -9.590 -9.191 10.655 1.00 74.38 120 CYS A N 1
ATOM 992 C CA . CYS A 1 120 ? -9.633 -8.074 9.708 1.00 74.38 120 CYS A CA 1
ATOM 993 C C . CYS A 1 120 ? -8.582 -6.991 10.007 1.00 74.38 120 CYS A C 1
ATOM 995 O O . CYS A 1 120 ? -8.261 -6.181 9.141 1.00 74.38 120 CYS A O 1
ATOM 997 N N . ARG A 1 121 ? -7.999 -6.984 11.214 1.00 80.31 121 ARG A N 1
ATOM 998 C CA . ARG A 1 121 ? -7.075 -5.929 11.685 1.00 80.31 121 ARG A CA 1
ATOM 999 C C . ARG A 1 121 ? -5.741 -5.886 10.949 1.00 80.31 121 ARG A C 1
ATOM 1001 O O . ARG A 1 121 ? -5.059 -4.868 10.975 1.00 80.31 121 ARG A O 1
ATOM 1008 N N . ASP A 1 122 ? -5.369 -6.992 10.316 1.00 84.06 122 ASP A N 1
ATOM 1009 C CA . ASP A 1 122 ? -4.136 -7.087 9.543 1.00 84.06 122 ASP A CA 1
ATOM 1010 C C . ASP A 1 122 ? -4.355 -6.715 8.065 1.00 84.06 122 ASP A C 1
ATOM 1012 O O . ASP A 1 122 ? -3.423 -6.850 7.282 1.00 84.06 122 ASP A O 1
ATOM 1016 N N . TYR A 1 123 ? -5.545 -6.275 7.646 1.00 84.50 123 TYR A N 1
ATOM 1017 C CA . TYR A 1 123 ? -5.809 -5.894 6.256 1.00 84.50 123 TYR A CA 1
ATOM 1018 C C . TYR A 1 123 ? -5.661 -4.390 6.025 1.00 84.50 123 TYR A C 1
ATOM 1020 O O . TYR A 1 123 ? -6.023 -3.572 6.869 1.00 84.50 123 TYR A O 1
ATOM 1028 N N . VAL A 1 124 ? -5.147 -4.032 4.849 1.00 86.75 124 VAL A N 1
ATOM 1029 C CA . VAL A 1 124 ? -5.052 -2.649 4.366 1.00 86.75 124 VAL A CA 1
ATOM 1030 C C . VAL A 1 124 ? -5.486 -2.557 2.910 1.00 86.75 124 VAL A C 1
ATOM 1032 O O . VAL A 1 124 ? -5.399 -3.533 2.153 1.00 86.75 124 VAL A O 1
ATOM 1035 N N . LEU A 1 125 ? -5.911 -1.360 2.516 1.00 86.81 125 LEU A N 1
ATOM 1036 C CA . LEU A 1 125 ? -6.132 -1.004 1.123 1.00 86.81 125 LEU A CA 1
ATOM 1037 C C . LEU A 1 125 ? -4.857 -0.370 0.565 1.00 86.81 125 LEU A C 1
ATOM 1039 O O . LEU A 1 125 ? -4.296 0.554 1.154 1.00 86.81 125 LEU A O 1
ATOM 1043 N N . CYS A 1 126 ? -4.418 -0.836 -0.595 1.00 88.25 126 CYS A N 1
ATOM 1044 C CA . CYS A 1 126 ? -3.279 -0.286 -1.310 1.00 88.25 126 CYS A CA 1
ATOM 1045 C C . CYS A 1 126 ? -3.715 0.237 -2.675 1.00 88.25 126 CYS A C 1
ATOM 1047 O O . CYS A 1 126 ? -4.332 -0.491 -3.446 1.00 88.25 126 CYS A O 1
ATOM 1049 N N . ALA A 1 127 ? -3.319 1.464 -3.001 1.00 88.19 127 ALA A N 1
ATOM 1050 C CA . ALA A 1 127 ? -3.434 2.028 -4.340 1.00 88.19 127 ALA A CA 1
ATOM 1051 C C . ALA A 1 127 ? -2.035 2.149 -4.952 1.00 88.19 127 ALA A C 1
ATOM 1053 O O . ALA A 1 127 ? -1.199 2.907 -4.453 1.00 88.19 127 ALA A O 1
ATOM 1054 N N . ILE A 1 128 ? -1.766 1.405 -6.023 1.00 89.12 128 ILE A N 1
ATOM 1055 C CA . ILE A 1 128 ? -0.453 1.340 -6.678 1.00 89.12 128 ILE A CA 1
ATOM 1056 C C . ILE A 1 128 ? -0.513 2.055 -8.025 1.00 89.12 128 ILE A C 1
ATOM 1058 O O . ILE A 1 128 ? -1.468 1.866 -8.770 1.00 89.12 128 ILE A O 1
ATOM 1062 N N . LYS A 1 129 ? 0.523 2.829 -8.359 1.00 89.69 129 LYS A N 1
ATOM 1063 C CA . LYS A 1 129 ? 0.721 3.390 -9.702 1.00 89.69 129 LYS A CA 1
ATOM 1064 C C . LYS A 1 129 ? 2.169 3.309 -10.167 1.00 89.69 129 LYS A C 1
ATOM 1066 O O . LYS A 1 129 ? 3.094 3.361 -9.349 1.00 89.69 129 LYS A O 1
ATOM 1071 N N . LYS A 1 130 ? 2.365 3.281 -11.487 1.00 90.25 130 LYS A N 1
ATOM 1072 C CA . LYS A 1 130 ? 3.677 3.471 -12.122 1.00 90.25 130 LYS A CA 1
ATOM 1073 C C . LYS A 1 130 ? 3.897 4.955 -12.434 1.00 90.25 130 LYS A C 1
ATOM 1075 O O . LYS A 1 130 ? 3.025 5.613 -12.992 1.00 90.25 130 LYS A O 1
ATOM 1080 N N . ARG A 1 131 ? 5.066 5.502 -12.096 1.00 84.38 131 ARG A N 1
ATOM 1081 C CA . ARG A 1 131 ? 5.502 6.834 -12.539 1.00 84.38 131 ARG A CA 1
ATOM 1082 C C . ARG A 1 131 ? 5.764 6.793 -14.042 1.00 84.38 131 ARG A C 1
ATOM 1084 O O . ARG A 1 131 ? 6.548 5.970 -14.512 1.00 84.38 131 ARG A O 1
ATOM 1091 N N . THR A 1 132 ? 5.169 7.719 -14.781 1.00 69.69 132 THR A N 1
ATOM 1092 C CA . THR A 1 132 ? 5.504 7.952 -16.187 1.00 69.69 132 THR A CA 1
ATOM 1093 C C . THR A 1 132 ? 6.701 8.902 -16.280 1.00 69.69 132 THR A C 1
ATOM 1095 O O . THR A 1 132 ? 6.779 9.916 -15.584 1.00 69.69 132 THR A O 1
ATOM 1098 N N . ARG A 1 133 ? 7.690 8.553 -17.112 1.00 57.34 133 ARG A N 1
ATOM 1099 C CA . ARG A 1 133 ? 8.804 9.451 -17.444 1.00 57.34 133 ARG A CA 1
ATOM 1100 C C . ARG A 1 133 ? 8.342 10.372 -18.572 1.00 57.34 133 ARG A C 1
ATOM 1102 O O . ARG A 1 133 ? 8.201 9.911 -19.699 1.00 57.34 133 ARG A O 1
ATOM 1109 N N . ILE A 1 134 ? 8.137 11.656 -18.295 1.00 52.06 134 ILE A N 1
ATOM 1110 C CA . ILE A 1 134 ? 8.056 12.665 -19.360 1.00 52.06 134 ILE A CA 1
ATOM 1111 C C . ILE A 1 134 ? 9.502 13.065 -19.684 1.00 52.06 134 ILE A C 1
ATOM 1113 O O . ILE A 1 134 ? 10.288 13.324 -18.771 1.00 52.06 134 ILE A O 1
ATOM 1117 N N . LYS A 1 135 ? 9.889 13.013 -20.968 1.00 38.59 135 LYS A N 1
ATOM 1118 C CA . LYS A 1 135 ? 11.265 13.269 -21.435 1.00 38.59 135 LYS A CA 1
ATOM 1119 C C . LYS A 1 135 ? 11.836 14.538 -20.775 1.00 38.59 135 LYS A C 1
ATOM 1121 O O . LYS A 1 135 ? 11.261 15.608 -20.909 1.00 38.59 135 LYS A O 1
ATOM 1126 N N . GLY A 1 136 ? 12.967 14.396 -20.077 1.00 42.50 136 GLY A N 1
ATOM 1127 C CA . GLY A 1 136 ? 13.774 15.509 -19.555 1.00 42.50 136 GLY A CA 1
ATOM 1128 C C . GLY A 1 136 ? 13.587 15.871 -18.079 1.00 42.50 136 GLY A C 1
ATOM 1129 O O . GLY A 1 136 ? 14.436 16.555 -17.515 1.00 42.50 136 GLY A O 1
ATOM 1130 N N . THR A 1 137 ? 12.545 15.397 -17.395 1.00 38.41 137 THR A N 1
ATOM 1131 C CA . THR A 1 137 ? 12.399 15.651 -15.954 1.00 38.41 137 THR A CA 1
ATOM 1132 C C . THR A 1 137 ? 11.637 14.499 -15.322 1.00 38.41 137 THR A C 1
ATOM 1134 O O . THR A 1 137 ? 10.540 14.154 -15.758 1.00 38.41 137 THR A O 1
ATOM 1137 N N . MET A 1 138 ? 12.184 13.899 -14.261 1.00 40.25 138 MET A N 1
ATOM 1138 C CA . MET A 1 138 ? 11.337 13.149 -13.336 1.00 40.25 138 MET A CA 1
ATOM 1139 C C . MET A 1 138 ? 10.348 14.170 -12.784 1.00 40.25 138 MET A C 1
ATOM 1141 O O . MET A 1 138 ? 10.700 14.920 -11.876 1.00 40.25 138 MET A O 1
ATOM 1145 N N . LYS A 1 139 ? 9.139 14.262 -13.354 1.00 39.50 139 LYS A N 1
ATOM 1146 C CA . LYS A 1 139 ? 8.085 15.074 -12.757 1.00 39.50 139 LYS A CA 1
ATOM 1147 C C . LYS A 1 139 ? 7.778 14.394 -11.425 1.00 39.50 139 LYS A C 1
ATOM 1149 O O . LYS A 1 139 ? 7.015 13.433 -11.331 1.00 39.50 139 LYS A O 1
ATOM 1154 N N . LEU A 1 140 ? 8.424 14.873 -10.364 1.00 45.94 140 LEU A N 1
ATOM 1155 C CA . LEU A 1 140 ? 7.721 15.017 -9.113 1.00 45.94 140 LEU A CA 1
ATOM 1156 C C . LEU A 1 140 ? 6.539 15.883 -9.534 1.00 45.94 140 LEU A C 1
ATOM 1158 O O . LEU A 1 140 ? 6.713 17.032 -9.937 1.00 45.94 140 LEU A O 1
ATOM 1162 N N . MET A 1 141 ? 5.350 15.289 -9.591 1.00 37.59 141 MET A N 1
ATOM 1163 C CA . MET A 1 141 ? 4.138 16.067 -9.408 1.00 37.59 141 MET A CA 1
ATOM 1164 C C . MET A 1 141 ? 4.313 16.672 -8.014 1.00 37.59 141 MET A C 1
ATOM 1166 O O . MET A 1 141 ? 3.925 16.090 -7.007 1.00 37.59 141 MET A O 1
ATOM 1170 N N . ASN A 1 142 ? 5.085 17.762 -7.971 1.00 32.56 142 ASN A N 1
ATOM 1171 C CA . ASN A 1 142 ? 5.121 18.711 -6.897 1.00 32.56 142 ASN A CA 1
ATOM 1172 C C . ASN A 1 142 ? 3.683 19.166 -6.857 1.00 32.56 142 ASN A C 1
ATOM 1174 O O . ASN A 1 142 ? 3.245 19.982 -7.665 1.00 32.56 142 ASN A O 1
ATOM 1178 N N . VAL A 1 143 ? 2.943 18.540 -5.952 1.00 35.66 143 VAL A N 1
ATOM 1179 C CA . VAL A 1 143 ? 1.857 19.203 -5.276 1.00 35.66 143 VAL A CA 1
ATOM 1180 C C . VAL A 1 143 ? 2.522 20.448 -4.697 1.00 35.66 143 VAL A C 1
ATOM 1182 O O . VAL A 1 143 ? 3.085 20.429 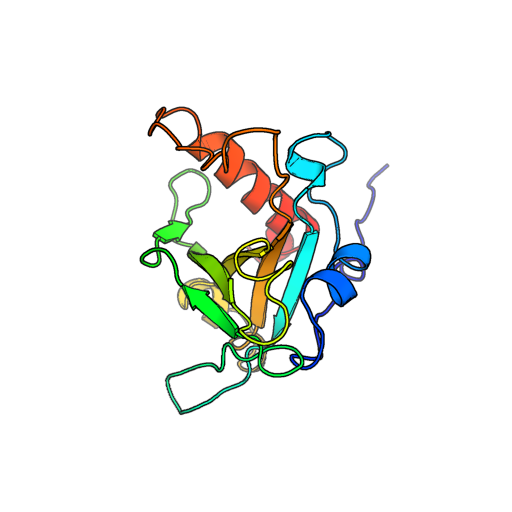-3.606 1.00 35.66 143 VAL A O 1
ATOM 1185 N N . VAL A 1 144 ? 2.509 21.534 -5.477 1.00 26.77 144 VAL A N 1
ATOM 1186 C CA . VAL A 1 144 ? 2.181 22.828 -4.892 1.00 26.77 144 VAL A CA 1
ATOM 1187 C C . VAL A 1 144 ? 1.009 22.505 -3.973 1.00 26.77 144 VAL A C 1
ATOM 1189 O O . VAL A 1 144 ? 0.091 21.826 -4.449 1.00 26.77 144 VAL A O 1
ATOM 1192 N N . PRO A 1 145 ? 1.046 22.835 -2.673 1.00 32.62 145 PRO A N 1
ATOM 1193 C CA . PRO A 1 145 ? -0.131 22.715 -1.835 1.00 32.62 145 PRO A CA 1
ATOM 1194 C C . PRO A 1 145 ? -1.148 23.735 -2.348 1.00 32.62 145 PRO A C 1
ATOM 1196 O O . PRO A 1 145 ? -1.363 24.781 -1.754 1.00 32.62 145 PRO A O 1
ATOM 1199 N N . ASP A 1 146 ? -1.730 23.441 -3.505 1.00 28.66 146 ASP A N 1
ATOM 1200 C CA . ASP A 1 146 ? -2.948 24.043 -3.949 1.00 28.66 146 ASP A CA 1
ATOM 1201 C C . ASP A 1 146 ? -4.013 23.405 -3.073 1.00 28.66 146 ASP A C 1
ATOM 1203 O O . ASP A 1 146 ? -4.186 22.174 -3.031 1.00 28.66 146 ASP A O 1
ATOM 1207 N N . GLN A 1 147 ? -4.659 24.261 -2.294 1.00 35.91 147 GLN A N 1
ATOM 1208 C CA . GLN A 1 147 ? -5.663 23.904 -1.300 1.00 35.91 147 GLN A CA 1
ATOM 1209 C C . GLN A 1 147 ? -6.896 23.219 -1.934 1.00 35.91 147 GLN A C 1
ATOM 1211 O O . GLN A 1 147 ? -7.804 22.794 -1.228 1.00 35.91 147 GLN A O 1
ATOM 1216 N N . THR A 1 148 ? -6.877 23.020 -3.253 1.00 33.19 148 THR A N 1
ATOM 1217 C CA . THR A 1 148 ? -7.888 22.389 -4.104 1.00 33.19 148 THR A CA 1
ATOM 1218 C C . THR A 1 148 ? -7.706 20.869 -4.293 1.00 33.19 148 THR A C 1
ATOM 1220 O O . THR A 1 148 ? -8.617 20.200 -4.767 1.00 33.19 148 THR A O 1
ATOM 1223 N N . SER A 1 149 ? -6.565 20.273 -3.909 1.00 42.34 149 SER A N 1
ATOM 1224 C CA . SER A 1 149 ? -6.256 18.840 -4.160 1.00 42.34 149 SER A CA 1
ATOM 1225 C C . SER A 1 149 ? -6.761 17.852 -3.094 1.00 42.34 149 SER A C 1
ATOM 1227 O O . SER A 1 149 ? -6.840 16.645 -3.338 1.00 42.34 149 SER A O 1
ATOM 1229 N N . ALA A 1 150 ? -7.122 18.348 -1.909 1.00 42.72 150 ALA A N 1
ATOM 1230 C CA . ALA A 1 150 ? -7.611 17.514 -0.813 1.00 42.72 150 ALA A CA 1
ATOM 1231 C C . ALA A 1 150 ? -9.006 16.932 -1.092 1.00 42.72 150 ALA A C 1
ATOM 1233 O O . ALA A 1 150 ? -9.299 15.830 -0.630 1.00 42.72 150 ALA A O 1
ATOM 1234 N N . SER A 1 151 ? -9.844 17.642 -1.855 1.00 36.50 151 SER A N 1
ATOM 1235 C CA . SER A 1 151 ? -11.187 17.189 -2.227 1.00 36.50 151 SER A CA 1
ATOM 1236 C C . SER A 1 151 ? -11.110 15.988 -3.167 1.00 36.50 151 SER A C 1
ATOM 1238 O O . SER A 1 151 ? -11.598 14.927 -2.809 1.00 36.50 151 SER A O 1
ATOM 1240 N N . VAL A 1 152 ? -10.393 16.104 -4.288 1.00 41.94 152 VAL A N 1
ATOM 1241 C CA . VAL A 1 152 ? -10.260 15.044 -5.309 1.00 41.94 152 VAL A CA 1
ATOM 1242 C C . VAL A 1 152 ? -9.634 13.765 -4.737 1.00 41.94 152 VAL A C 1
ATOM 1244 O O . VAL A 1 152 ? -10.075 12.655 -5.027 1.00 41.94 152 VAL A O 1
ATOM 1247 N N . GLU A 1 153 ? -8.624 13.900 -3.874 1.00 47.47 153 GLU A N 1
ATOM 1248 C CA . GLU A 1 153 ? -7.959 12.753 -3.247 1.00 47.47 153 GLU A CA 1
ATOM 1249 C C . GLU A 1 153 ? -8.813 12.093 -2.148 1.00 47.47 153 GLU A C 1
ATOM 1251 O O . GLU A 1 153 ? -8.670 10.895 -1.898 1.0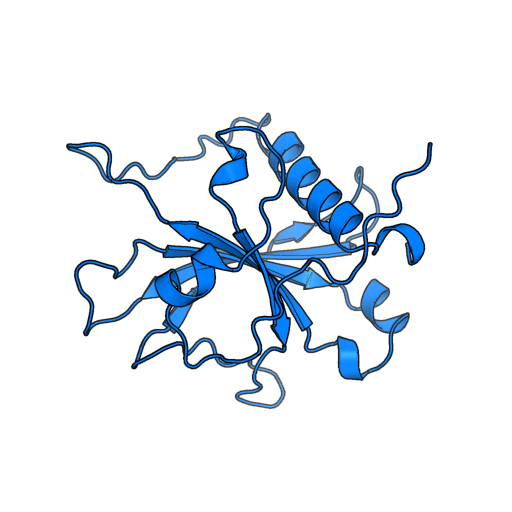0 47.47 153 GLU A O 1
ATOM 1256 N N . SER A 1 154 ? -9.697 12.862 -1.504 1.00 50.16 154 SER A N 1
ATOM 1257 C CA . SER A 1 154 ? -10.702 12.327 -0.579 1.00 50.16 154 SER A CA 1
ATOM 1258 C C . SER A 1 154 ? -11.828 11.639 -1.346 1.00 50.16 154 SER A C 1
ATOM 1260 O O . SER A 1 154 ? -12.213 10.547 -0.956 1.00 50.16 154 SER A O 1
ATOM 1262 N N . THR A 1 155 ? -12.277 12.197 -2.474 1.00 48.78 155 THR A N 1
ATOM 1263 C CA . THR A 1 155 ? -13.289 11.588 -3.349 1.00 48.78 155 THR A CA 1
ATOM 1264 C C . THR A 1 155 ? -12.827 10.240 -3.891 1.00 48.78 155 THR A C 1
ATOM 1266 O O . THR A 1 155 ? -13.555 9.273 -3.753 1.00 48.78 155 THR A O 1
ATOM 1269 N N . SER A 1 156 ? -11.591 10.121 -4.390 1.00 54.16 156 SER A N 1
ATOM 1270 C CA . SER A 1 156 ? -11.046 8.829 -4.849 1.00 54.16 156 SER A CA 1
ATOM 1271 C C . SER A 1 156 ? -10.952 7.788 -3.723 1.00 54.16 156 SER A C 1
ATOM 1273 O O . SER A 1 156 ? -11.115 6.591 -3.957 1.00 54.16 156 SER A O 1
ATOM 1275 N N . TYR A 1 157 ? -10.699 8.226 -2.486 1.00 56.66 157 TYR A N 1
ATOM 1276 C CA . TYR A 1 157 ? -10.697 7.325 -1.337 1.00 56.66 157 TYR A CA 1
ATOM 1277 C C . TYR A 1 157 ? -12.111 6.917 -0.924 1.00 56.66 157 TYR A C 1
ATOM 1279 O O . TYR A 1 157 ? -12.340 5.745 -0.644 1.00 56.66 157 TYR A O 1
ATOM 1287 N N . GLU A 1 158 ? -13.055 7.857 -0.912 1.00 58.06 158 GLU A N 1
ATOM 1288 C CA . GLU A 1 158 ? -14.465 7.571 -0.659 1.00 58.06 158 GLU A CA 1
ATOM 1289 C C . GLU A 1 158 ? -15.012 6.638 -1.739 1.00 58.06 158 GLU A C 1
ATOM 1291 O O . GLU A 1 158 ? -15.520 5.594 -1.368 1.00 58.06 158 GLU A O 1
ATOM 1296 N N . GLU A 1 159 ? -14.797 6.913 -3.031 1.00 56.66 159 GLU A N 1
ATOM 1297 C CA . GLU A 1 159 ? -15.120 6.036 -4.172 1.00 56.66 159 GLU A CA 1
ATOM 1298 C C . GLU A 1 159 ? -14.533 4.638 -3.999 1.00 56.66 159 GLU A C 1
ATOM 1300 O O . GLU A 1 159 ? -15.248 3.649 -4.138 1.00 56.66 159 GLU A O 1
ATOM 1305 N N . ALA A 1 160 ? -13.261 4.531 -3.603 1.00 55.91 160 ALA A N 1
ATOM 1306 C CA . ALA A 1 160 ? -12.663 3.242 -3.283 1.00 55.91 160 ALA A CA 1
ATOM 1307 C C . ALA A 1 160 ? -13.365 2.555 -2.096 1.00 55.91 160 ALA A C 1
ATOM 1309 O O . ALA A 1 160 ? -13.599 1.351 -2.162 1.00 55.91 160 ALA A O 1
ATOM 1310 N N . LEU A 1 161 ? -13.748 3.286 -1.040 1.00 56.94 161 LEU A N 1
ATOM 1311 C CA . LEU A 1 161 ? -14.559 2.768 0.074 1.00 56.94 161 LEU A CA 1
ATOM 1312 C C . LEU A 1 161 ? -15.987 2.375 -0.354 1.00 56.94 161 LEU A C 1
ATOM 1314 O O . LEU A 1 161 ? -16.547 1.429 0.210 1.00 56.94 161 LEU A O 1
ATOM 1318 N N . GLU A 1 162 ? -16.574 3.060 -1.341 1.00 56.06 162 GLU A N 1
ATOM 1319 C CA . GLU A 1 162 ? -17.862 2.691 -1.945 1.00 56.06 162 GLU A CA 1
ATOM 1320 C C . GLU A 1 162 ? -17.731 1.391 -2.735 1.00 56.06 162 GLU A C 1
ATOM 1322 O O . GLU A 1 162 ? -18.526 0.475 -2.536 1.00 56.06 162 GLU A O 1
ATOM 1327 N N . LEU A 1 163 ? -16.685 1.283 -3.563 1.00 45.19 163 LEU A N 1
ATOM 1328 C CA . LEU A 1 163 ? -16.329 0.076 -4.314 1.00 45.19 163 LEU A CA 1
ATOM 1329 C C . LEU A 1 163 ? -15.988 -1.102 -3.388 1.00 45.19 163 LEU A C 1
ATOM 1331 O O . LEU A 1 163 ? -16.202 -2.256 -3.750 1.00 45.19 163 LEU A O 1
ATOM 1335 N N . LEU A 1 164 ? -15.487 -0.819 -2.183 1.00 48.22 164 LEU A N 1
ATOM 1336 C CA . LEU A 1 164 ? -15.204 -1.792 -1.123 1.00 48.22 164 LEU A CA 1
ATOM 1337 C C . LEU A 1 164 ? -16.455 -2.261 -0.365 1.00 48.22 164 LEU A C 1
ATOM 1339 O O . LEU A 1 164 ? -16.334 -3.104 0.524 1.00 48.22 164 LEU A O 1
ATOM 1343 N N . ASN A 1 165 ? -17.640 -1.715 -0.660 1.00 45.34 165 ASN A N 1
ATOM 1344 C CA . ASN A 1 165 ? -18.874 -1.977 0.084 1.00 45.34 165 ASN A CA 1
ATOM 1345 C C . ASN A 1 165 ? -18.760 -1.656 1.597 1.00 45.34 165 ASN A C 1
ATOM 1347 O O . ASN A 1 165 ? -19.579 -2.098 2.399 1.00 45.34 165 ASN A O 1
ATOM 1351 N N . ILE A 1 166 ? -17.771 -0.850 2.013 1.00 43.81 166 ILE A N 1
ATOM 1352 C CA . ILE A 1 166 ? -17.586 -0.447 3.423 1.00 43.81 166 ILE A CA 1
ATOM 1353 C C . ILE A 1 166 ? -18.673 0.556 3.844 1.00 43.81 166 ILE A C 1
ATOM 1355 O O . ILE A 1 166 ? -18.968 0.702 5.028 1.00 43.81 166 ILE A O 1
ATOM 1359 N N . LYS A 1 167 ? -19.356 1.179 2.875 1.00 39.00 167 LYS A N 1
ATOM 1360 C CA . LYS A 1 167 ? -20.549 2.008 3.093 1.00 39.00 167 LYS A CA 1
ATOM 1361 C C . LYS A 1 167 ? -21.716 1.285 3.766 1.00 39.00 167 LYS A C 1
ATOM 1363 O O . LYS A 1 167 ? -22.531 1.966 4.367 1.00 39.00 167 LYS A O 1
ATOM 1368 N N . SER A 1 168 ? -21.834 -0.042 3.663 1.00 33.88 168 SER A N 1
ATOM 1369 C CA . SER A 1 168 ? -22.899 -0.765 4.376 1.00 33.88 168 SER A CA 1
ATOM 1370 C C . SER A 1 168 ? -22.532 -1.090 5.829 1.00 33.88 168 SER A C 1
ATOM 1372 O O . SER A 1 168 ? -23.348 -1.670 6.538 1.00 33.88 168 SER A O 1
ATOM 1374 N N . VAL A 1 169 ? -21.306 -0.765 6.258 1.00 35.25 169 VAL A N 1
ATOM 1375 C CA . VAL A 1 169 ? -20.780 -1.038 7.609 1.00 35.25 169 VAL A CA 1
ATOM 1376 C C . VAL A 1 169 ? -20.475 0.258 8.389 1.00 35.25 169 VAL A C 1
ATOM 1378 O O . VAL A 1 169 ? -20.284 0.220 9.607 1.00 35.25 169 VAL A O 1
ATOM 1381 N N . LEU A 1 170 ? -20.461 1.412 7.710 1.00 34.88 170 LEU A N 1
ATOM 1382 C CA . LEU A 1 170 ? -20.362 2.757 8.296 1.00 34.88 170 LEU A CA 1
ATOM 1383 C C . LEU A 1 170 ? -21.721 3.447 8.322 1.00 34.88 170 LEU A C 1
ATOM 1385 O O . LEU A 1 170 ? -22.045 3.993 9.399 1.00 34.88 170 LEU A O 1
#

Organism: Solanum commersonii (NCBI:txid4109)

pLDDT: mean 70.79, std 20.82, range [26.77, 93.94]

Radius of gyration: 16.4 Å; chains: 1; bounding box: 51×37×39 Å

InterPro domains:
  IPR003441 NAC domain [PF02365] (6-108)
  IPR003441 NAC domain [PS51005] (1-131)
  IPR036093 NAC domain superfamily [G3DSA:2.170.150.80] (1-135)
  IPR036093 NAC domain superf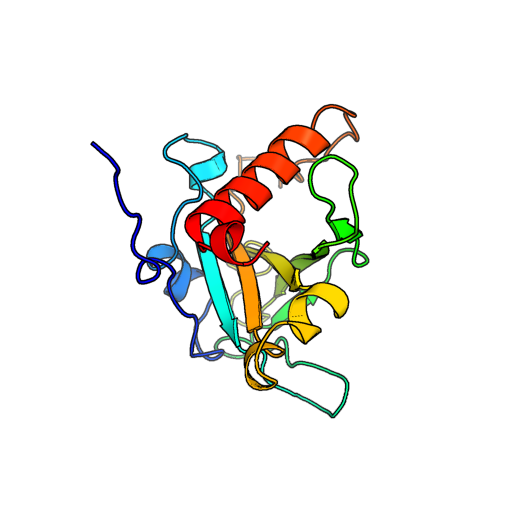amily [SSF101941] (5-130)

Secondary structure (DSSP, 8-state):
------GGGS-EE--TTS-HHHHHTTSEES-SSTTGGG-EEEEEE--EEETTEE--EETTTEEEEE-S--EEEESTT-SEEEEEEEEEEE-SS-TTTTTTEEEEEEEE-HHHHTTS-GGGGGEEEEEEEEPP-BTTB---------TTHHHHHHHHHHHHHHHTTGGGT-